Protein AF-A0A292RCL9-F1 (afdb_monomer_lite)

pLDDT: mean 95.88, std 4.19, range [65.44, 98.5]

Secondary structure (DSSP, 8-state):
-EEEESS-TTSTT--BTTTEEEEEEETTEEEETTSTTSS---HHHHS-TT---TTTTTTHHHHHHH-TTHHHHHHHH--

Sequence (79 aa):
MVSVDLNGFKNPPNRFGYDVFTFQLVDENLKTMGDRNTMYTDMDKYCSLNSKDKYNGIACAQKARSESDYFKWVVKNMR

Foldseek 3Di:
DDKDFQVDPVDDDCDQLQRIFDWDQDPNDTGGALDPPHPHVPCCAQDHPPHPDPNHNHRNSVVVVVDVCSNVVCVVRVD

Structure (mmCIF, N/CA/C/O backbone):
data_AF-A0A292RCL9-F1
#
_entry.id   AF-A0A292RCL9-F1
#
loop_
_atom_site.group_PDB
_atom_site.id
_atom_site.type_symbol
_atom_site.label_atom_id
_atom_site.label_alt_id
_atom_site.label_comp_id
_atom_site.label_asym_id
_atom_site.label_entity_id
_atom_site.label_seq_id
_atom_site.pdbx_PDB_ins_code
_atom_site.Cartn_x
_atom_site.Cartn_y
_atom_site.Cartn_z
_atom_site.occupancy
_atom_site.B_iso_or_equiv
_atom_site.auth_seq_id
_atom_site.auth_comp_id
_atom_site.auth_asym_id
_atom_site.auth_atom_id
_atom_site.pdbx_PDB_model_num
ATOM 1 N N . MET A 1 1 ? -9.820 -7.752 -6.011 1.00 91.31 1 MET A N 1
ATOM 2 C CA . MET A 1 1 ? -8.772 -6.756 -5.697 1.00 91.31 1 MET A CA 1
ATOM 3 C C . MET A 1 1 ? -8.413 -6.040 -6.977 1.00 91.31 1 MET A C 1
ATOM 5 O O . MET A 1 1 ? -8.470 -6.664 -8.028 1.00 91.31 1 MET A O 1
ATOM 9 N N . VAL A 1 2 ? -8.073 -4.763 -6.881 1.00 96.31 2 VAL A N 1
ATOM 10 C CA . VAL A 1 2 ? -7.592 -3.953 -8.001 1.00 96.31 2 VAL A CA 1
ATOM 11 C C . VAL A 1 2 ? -6.281 -3.325 -7.562 1.00 96.31 2 VAL A C 1
ATOM 13 O O . VAL A 1 2 ? -6.240 -2.714 -6.498 1.00 96.31 2 VAL A O 1
ATOM 16 N N . SER A 1 3 ? -5.224 -3.480 -8.352 1.00 97.06 3 SER A N 1
ATOM 17 C CA . SER A 1 3 ? -3.950 -2.804 -8.115 1.00 97.06 3 SER A CA 1
ATOM 18 C C . SER A 1 3 ? -3.715 -1.804 -9.233 1.00 97.06 3 SER A C 1
ATOM 20 O O . SER A 1 3 ? -3.897 -2.128 -10.406 1.00 97.06 3 SER A O 1
ATOM 22 N N . VAL A 1 4 ? -3.361 -0.583 -8.852 1.00 97.69 4 VAL A N 1
ATOM 23 C CA . VAL A 1 4 ? -3.126 0.535 -9.762 1.00 97.69 4 VAL A CA 1
ATOM 24 C C . VAL A 1 4 ? -1.669 0.927 -9.652 1.00 97.69 4 VAL A C 1
ATOM 26 O O . VAL A 1 4 ? -1.166 1.132 -8.549 1.00 97.69 4 VAL A O 1
ATOM 29 N N . ASP A 1 5 ? -1.023 1.024 -10.802 1.00 97.88 5 ASP A N 1
ATOM 30 C CA . ASP A 1 5 ? 0.338 1.509 -10.940 1.00 97.88 5 ASP A CA 1
ATOM 31 C C . ASP A 1 5 ? 0.308 2.970 -11.412 1.00 97.88 5 ASP A C 1
ATOM 33 O O . ASP A 1 5 ? -0.346 3.283 -12.411 1.00 97.88 5 ASP A O 1
ATOM 37 N N . LEU A 1 6 ? 0.969 3.865 -10.677 1.00 96.12 6 LEU A N 1
ATOM 38 C CA . LEU A 1 6 ? 0.940 5.306 -10.932 1.00 96.12 6 LEU A CA 1
ATOM 39 C C . LEU A 1 6 ? 1.742 5.735 -12.164 1.00 96.12 6 LEU A C 1
ATOM 41 O O . LEU A 1 6 ? 1.403 6.751 -12.772 1.00 96.12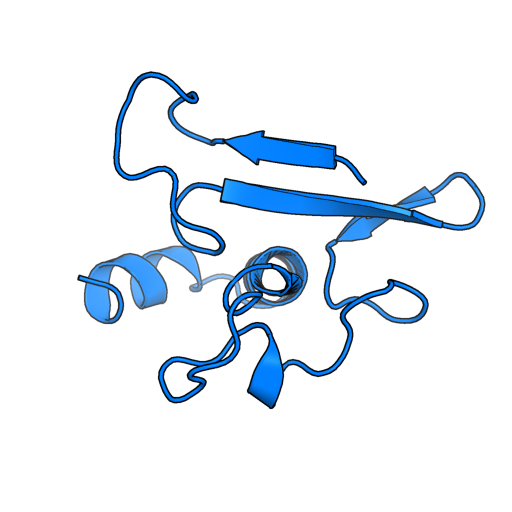 6 LEU A O 1
ATOM 45 N N . ASN A 1 7 ? 2.802 5.009 -12.524 1.00 94.88 7 ASN A N 1
ATOM 46 C CA . ASN A 1 7 ? 3.620 5.309 -13.703 1.00 94.88 7 ASN A CA 1
ATOM 47 C C . ASN A 1 7 ? 3.437 4.263 -14.820 1.00 94.88 7 ASN A C 1
ATOM 49 O O . ASN A 1 7 ? 3.905 4.480 -15.939 1.00 94.88 7 ASN A O 1
ATOM 53 N N . GLY A 1 8 ? 2.674 3.200 -14.552 1.00 95.00 8 GLY A N 1
ATOM 54 C CA . GLY A 1 8 ? 2.237 2.184 -15.499 1.00 95.00 8 GLY A CA 1
ATOM 55 C C . GLY A 1 8 ? 3.201 1.002 -15.565 1.00 95.00 8 GLY A C 1
ATOM 56 O O . GLY A 1 8 ? 4.401 1.187 -15.673 1.00 95.00 8 GLY A O 1
ATOM 57 N N . PHE A 1 9 ? 2.663 -0.220 -15.649 1.00 92.50 9 PHE A N 1
ATOM 58 C CA . PHE A 1 9 ? 3.395 -1.479 -15.404 1.00 92.50 9 PHE A CA 1
ATOM 59 C C . PHE A 1 9 ? 4.691 -1.727 -16.210 1.00 92.50 9 PHE A C 1
ATOM 61 O O . PHE A 1 9 ? 5.489 -2.604 -15.869 1.00 92.50 9 PHE A O 1
ATOM 68 N N . LYS A 1 10 ? 4.878 -1.036 -17.342 1.00 96.69 10 LYS A N 1
ATOM 69 C CA . LYS A 1 10 ? 6.099 -1.133 -18.164 1.00 96.69 10 LYS A CA 1
ATOM 70 C C . LYS A 1 10 ? 7.223 -0.224 -17.663 1.00 96.69 10 LYS A C 1
ATOM 72 O O . LYS A 1 10 ? 8.360 -0.392 -18.095 1.00 96.69 10 LYS A O 1
ATOM 77 N N . ASN A 1 11 ? 6.905 0.723 -16.790 1.00 96.38 11 ASN A N 1
ATOM 78 C CA . ASN A 1 11 ? 7.816 1.708 -16.246 1.00 96.38 11 ASN A CA 1
ATOM 79 C C . ASN A 1 11 ? 8.168 1.287 -14.812 1.00 96.38 11 ASN A C 1
ATOM 81 O O . ASN A 1 11 ? 7.337 1.431 -13.927 1.00 96.38 11 ASN A O 1
ATOM 85 N N . PRO A 1 12 ? 9.371 0.744 -14.556 1.00 93.00 12 PRO A N 1
ATOM 86 C CA . PRO A 1 12 ? 9.769 0.361 -13.200 1.00 93.00 12 PRO A CA 1
ATOM 87 C C . PRO A 1 12 ? 9.681 1.556 -12.222 1.00 93.00 12 PRO A C 1
ATOM 89 O O . PRO A 1 12 ? 9.811 2.706 -12.658 1.00 93.00 12 PRO A O 1
ATOM 92 N N . PRO A 1 13 ? 9.552 1.316 -10.899 1.00 93.81 13 PRO A N 1
ATOM 93 C CA . PRO A 1 13 ? 9.902 0.066 -10.212 1.00 93.81 13 PRO A CA 1
ATOM 94 C C . PRO A 1 13 ? 8.808 -1.000 -9.985 1.00 93.81 13 PRO A C 1
ATOM 96 O O . PRO A 1 13 ? 9.191 -2.114 -9.623 1.00 93.81 13 PRO A O 1
ATOM 99 N N . ASN A 1 14 ? 7.514 -0.734 -10.191 1.00 95.50 14 ASN A N 1
ATOM 100 C CA . ASN A 1 14 ? 6.408 -1.685 -9.959 1.00 95.50 14 ASN A CA 1
ATOM 101 C C . ASN A 1 14 ? 6.398 -2.290 -8.527 1.00 95.50 14 ASN A C 1
ATOM 103 O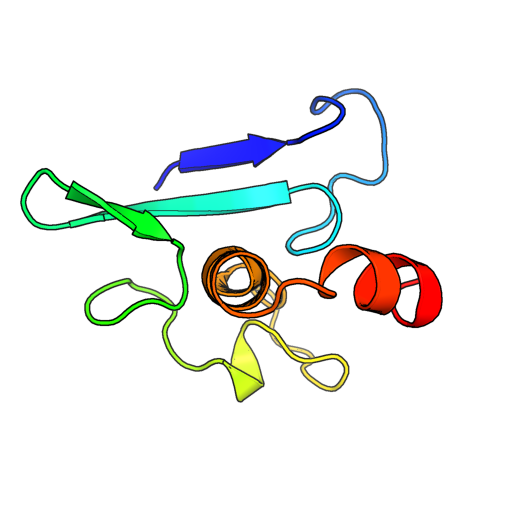 O . ASN A 1 14 ? 6.270 -3.503 -8.331 1.00 95.50 14 ASN A O 1
ATOM 107 N N . ARG A 1 15 ? 6.590 -1.457 -7.502 1.00 95.12 15 ARG A N 1
ATOM 108 C CA . ARG A 1 15 ? 6.698 -1.808 -6.078 1.00 95.12 15 ARG A CA 1
ATOM 109 C C . ARG A 1 15 ? 5.428 -1.439 -5.306 1.00 95.12 15 ARG A C 1
ATOM 111 O O . ARG A 1 15 ? 5.010 -0.280 -5.255 1.00 95.12 15 ARG A O 1
ATOM 118 N N . PHE A 1 16 ? 4.866 -2.414 -4.589 1.00 96.62 16 PHE A N 1
ATOM 119 C CA . PHE A 1 16 ? 3.741 -2.166 -3.686 1.00 96.62 16 PHE A CA 1
ATOM 120 C C . PHE A 1 16 ? 4.079 -1.113 -2.622 1.00 96.62 16 PHE A C 1
ATOM 122 O O . PHE A 1 16 ? 5.110 -1.189 -1.956 1.00 96.62 16 PHE A O 1
ATOM 129 N N . GLY A 1 17 ? 3.194 -0.129 -2.468 1.00 96.00 17 GLY A N 1
ATOM 130 C CA . GLY A 1 17 ? 3.369 1.002 -1.561 1.00 96.00 17 GLY A CA 1
ATOM 131 C C . G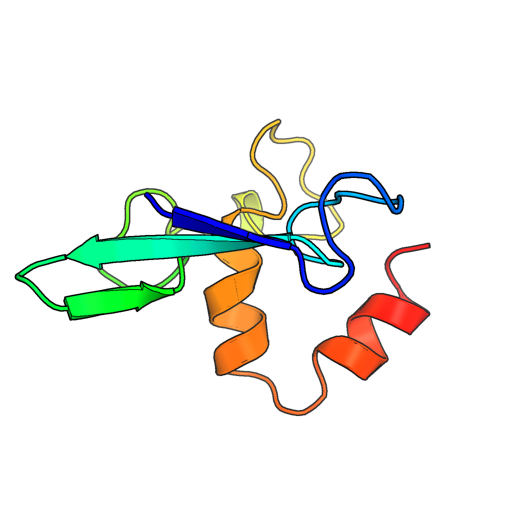LY A 1 17 ? 4.319 2.090 -2.067 1.00 96.00 17 GLY A C 1
ATOM 132 O O . GLY A 1 17 ? 4.417 3.131 -1.424 1.00 96.00 17 GLY A O 1
ATOM 133 N N . TYR A 1 18 ? 4.987 1.913 -3.205 1.00 96.12 18 TYR A N 1
ATOM 134 C CA . TYR A 1 18 ? 5.814 2.961 -3.804 1.00 96.12 18 TYR A CA 1
ATOM 135 C C . TYR A 1 18 ? 5.071 3.627 -4.967 1.00 96.12 18 TYR A C 1
ATOM 137 O O . TYR A 1 18 ? 4.689 4.792 -4.885 1.00 96.12 18 TYR A O 1
ATOM 145 N N . ASP A 1 19 ? 4.812 2.850 -6.013 1.00 96.75 19 ASP A N 1
ATOM 146 C CA . ASP A 1 19 ? 4.105 3.218 -7.242 1.00 96.75 19 ASP A CA 1
ATOM 147 C C . ASP A 1 19 ? 2.915 2.288 -7.524 1.00 96.75 19 ASP A C 1
ATOM 149 O O . ASP A 1 19 ? 2.014 2.685 -8.258 1.00 96.75 19 ASP A O 1
ATOM 153 N N . VAL A 1 20 ? 2.839 1.113 -6.883 1.00 97.69 20 VAL A N 1
ATOM 154 C CA . VAL A 1 20 ? 1.687 0.201 -6.971 1.00 97.69 20 VAL A CA 1
ATOM 155 C C . VAL A 1 20 ? 0.839 0.256 -5.699 1.00 97.69 20 VAL A C 1
ATOM 157 O O . VAL A 1 20 ? 1.314 -0.026 -4.596 1.00 97.69 20 VAL A O 1
ATOM 160 N N . PHE A 1 21 ? -0.457 0.532 -5.841 1.00 98.31 21 PHE A N 1
ATOM 161 C CA . PHE A 1 21 ? -1.407 0.628 -4.729 1.00 98.31 21 PHE A CA 1
ATOM 162 C C . PHE A 1 21 ? -2.602 -0.295 -4.934 1.00 98.31 21 PHE A C 1
ATOM 164 O O . PHE A 1 21 ? -3.164 -0.367 -6.024 1.00 98.31 21 PHE A O 1
ATOM 171 N N . THR A 1 22 ? -2.996 -1.008 -3.877 1.00 98.50 22 THR A N 1
ATOM 172 C CA . THR A 1 22 ? -4.041 -2.035 -3.948 1.00 98.50 22 THR A CA 1
ATOM 173 C C . THR A 1 22 ? -5.318 -1.596 -3.244 1.00 98.50 22 THR A C 1
ATOM 175 O O . THR A 1 22 ? -5.300 -1.013 -2.161 1.00 98.50 22 THR A O 1
ATOM 178 N 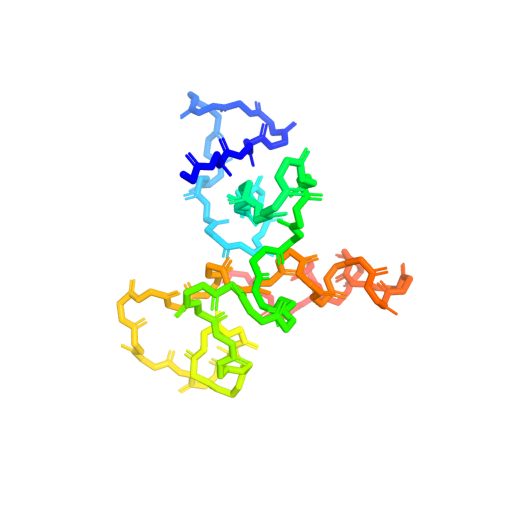N . PHE A 1 23 ? -6.441 -1.936 -3.860 1.00 98.50 23 PHE A N 1
ATOM 179 C CA . PHE A 1 23 ? -7.793 -1.652 -3.417 1.00 98.50 23 PHE A CA 1
ATOM 180 C C . PHE A 1 23 ? -8.633 -2.931 -3.444 1.00 98.50 23 PHE A C 1
ATOM 182 O O . PHE A 1 23 ? -8.358 -3.894 -4.174 1.00 98.50 23 PHE A O 1
ATOM 189 N N . GLN A 1 24 ? -9.695 -2.946 -2.652 1.00 98.31 24 GLN A N 1
ATOM 190 C CA . GLN A 1 24 ? -10.646 -4.042 -2.586 1.00 98.31 24 GLN A CA 1
ATOM 191 C C . GLN A 1 24 ? -12.067 -3.495 -2.612 1.00 98.31 24 GLN A C 1
ATOM 193 O O . GLN A 1 24 ? -12.394 -2.570 -1.877 1.00 98.31 24 GLN A O 1
ATOM 198 N N . LEU A 1 25 ? -12.912 -4.099 -3.446 1.00 97.19 25 LEU A N 1
ATOM 199 C CA . LEU A 1 25 ? -14.350 -3.890 -3.378 1.00 97.19 25 LEU A CA 1
ATOM 200 C C . LEU A 1 25 ? -14.884 -4.637 -2.147 1.00 97.19 25 LEU A C 1
ATOM 202 O O . LEU A 1 25 ? -14.727 -5.856 -2.055 1.00 97.19 25 LEU A O 1
ATOM 206 N N . VAL A 1 26 ? -15.452 -3.902 -1.197 1.00 96.69 26 VAL A N 1
ATOM 207 C CA . VAL A 1 26 ? -16.073 -4.413 0.031 1.00 96.69 26 VAL A CA 1
ATOM 208 C C . VAL A 1 26 ? -17.446 -3.767 0.131 1.00 96.69 26 VAL A C 1
ATOM 210 O O . VAL A 1 26 ? -17.523 -2.542 0.178 1.00 96.69 26 VAL A O 1
ATOM 213 N N . ASP A 1 27 ? -18.508 -4.574 0.139 1.00 94.19 27 ASP A N 1
ATOM 214 C CA . ASP A 1 27 ? -19.899 -4.097 0.174 1.00 94.19 27 ASP A CA 1
ATOM 215 C C . ASP A 1 27 ? -20.158 -3.011 -0.886 1.00 94.19 27 ASP A C 1
ATOM 217 O O . ASP A 1 27 ? -20.551 -1.893 -0.566 1.00 94.19 27 ASP A O 1
ATOM 221 N N . GLU A 1 28 ? -19.808 -3.307 -2.144 1.00 94.38 28 GLU A N 1
ATOM 222 C CA . GLU A 1 28 ? -19.930 -2.397 -3.302 1.00 94.38 28 GLU A CA 1
ATOM 223 C C . GLU A 1 28 ? -19.079 -1.111 -3.231 1.00 94.38 28 GLU A C 1
ATOM 225 O O . GLU A 1 28 ? -19.072 -0.317 -4.169 1.00 94.38 28 GLU A O 1
ATOM 230 N N . ASN A 1 29 ? -18.279 -0.930 -2.176 1.00 95.19 29 ASN A N 1
ATOM 231 C CA . ASN A 1 29 ? -17.407 0.227 -1.994 1.00 95.19 29 ASN A CA 1
ATOM 232 C C . ASN A 1 29 ? -15.945 -0.124 -2.267 1.00 95.19 29 ASN A C 1
ATOM 234 O O . ASN A 1 29 ? -15.409 -1.101 -1.738 1.00 95.19 29 ASN A O 1
ATOM 238 N N . LEU A 1 30 ? -15.266 0.695 -3.072 1.00 96.19 30 LEU A N 1
ATOM 239 C CA . LEU A 1 30 ? -13.835 0.542 -3.308 1.00 96.19 30 LEU A CA 1
ATOM 240 C C . LEU A 1 30 ? -13.056 1.098 -2.111 1.00 96.19 30 LEU A C 1
ATOM 242 O O . LEU A 1 30 ? -12.988 2.308 -1.907 1.00 96.19 30 LEU A O 1
ATOM 246 N N . LYS A 1 31 ? -12.451 0.209 -1.323 1.00 98.06 31 LYS A N 1
ATOM 247 C CA . LYS A 1 31 ? -11.632 0.560 -0.160 1.00 98.06 31 LYS A CA 1
ATOM 248 C C . LYS A 1 31 ? -10.154 0.383 -0.455 1.00 98.06 31 LYS A C 1
ATOM 250 O O . LYS A 1 31 ? -9.756 -0.522 -1.189 1.00 98.06 31 LYS A O 1
ATOM 255 N N . THR A 1 32 ? -9.325 1.218 0.157 1.00 98.44 32 THR A N 1
ATOM 256 C CA . THR A 1 32 ? -7.877 1.008 0.197 1.00 98.44 32 THR A CA 1
ATOM 257 C C . THR A 1 32 ? -7.563 -0.280 0.944 1.00 98.44 32 THR A C 1
ATOM 259 O O . THR A 1 32 ? -8.078 -0.501 2.039 1.00 98.44 32 THR A O 1
ATOM 262 N N . MET A 1 33 ? -6.702 -1.127 0.384 1.00 98.50 33 MET A N 1
ATOM 263 C CA . MET A 1 33 ? -6.171 -2.259 1.141 1.00 98.50 33 MET A CA 1
ATOM 264 C C . MET A 1 33 ? -5.458 -1.739 2.394 1.00 98.50 33 MET A C 1
ATOM 266 O O . MET A 1 33 ? -4.765 -0.723 2.317 1.00 98.50 33 MET A O 1
ATOM 270 N N . GLY A 1 34 ? -5.653 -2.408 3.529 1.00 97.94 34 GLY A N 1
ATOM 271 C CA . GLY A 1 34 ? -5.249 -1.910 4.847 1.00 97.94 34 GLY A CA 1
ATOM 272 C C . GLY A 1 34 ? -6.391 -1.265 5.633 1.00 97.94 34 GLY A C 1
ATOM 273 O O . GLY A 1 34 ? -6.281 -1.114 6.845 1.00 97.94 34 GLY A O 1
ATOM 274 N N . ASP A 1 35 ? -7.505 -0.915 4.981 1.00 98.06 35 ASP A N 1
ATOM 275 C CA . ASP A 1 35 ? -8.709 -0.441 5.669 1.00 98.06 35 ASP A CA 1
ATOM 276 C C . ASP A 1 35 ? -9.486 -1.600 6.316 1.00 98.06 35 ASP A C 1
ATOM 278 O O . ASP A 1 35 ? -9.361 -2.768 5.927 1.00 98.06 35 ASP A O 1
ATOM 282 N N . ARG A 1 36 ? -10.337 -1.281 7.293 1.00 95.94 36 ARG A N 1
ATOM 283 C CA . ARG A 1 36 ? -11.179 -2.251 7.994 1.00 95.94 36 ARG A CA 1
ATOM 284 C C . ARG A 1 36 ? -12.032 -3.059 7.005 1.00 95.94 36 ARG A C 1
ATOM 286 O O . ARG A 1 36 ? -12.658 -2.506 6.098 1.00 95.94 36 ARG A O 1
ATOM 293 N N . ASN A 1 37 ? -12.107 -4.369 7.249 1.00 95.81 37 ASN A N 1
ATOM 294 C CA . ASN A 1 37 ? -12.810 -5.370 6.433 1.00 95.81 37 ASN A CA 1
ATOM 295 C C . ASN A 1 37 ? -12.183 -5.632 5.047 1.00 95.81 37 ASN A C 1
ATOM 297 O O . ASN A 1 37 ? -12.803 -6.291 4.214 1.00 95.81 37 ASN A O 1
ATOM 301 N N . THR A 1 38 ? -10.960 -5.158 4.791 1.00 97.88 38 THR A N 1
ATOM 302 C CA . THR A 1 38 ? -10.149 -5.640 3.660 1.00 97.88 38 THR A CA 1
ATOM 303 C C . THR A 1 38 ? -9.329 -6.876 4.059 1.00 97.88 38 THR A C 1
ATOM 305 O O . THR A 1 38 ? -9.249 -7.219 5.235 1.00 97.88 38 THR A O 1
ATOM 308 N N . MET A 1 39 ? -8.752 -7.594 3.092 1.00 97.50 39 MET A N 1
ATOM 309 C CA . MET A 1 39 ? -8.043 -8.860 3.349 1.00 97.50 39 MET A CA 1
ATOM 310 C C . MET A 1 39 ? -6.706 -8.703 4.092 1.00 97.50 39 MET A C 1
ATOM 312 O O . MET A 1 39 ? -6.300 -9.617 4.804 1.00 97.50 39 MET A O 1
ATOM 316 N N . TYR A 1 40 ? -6.011 -7.574 3.927 1.00 97.81 40 TYR A N 1
ATOM 317 C CA . TYR A 1 40 ? -4.676 -7.341 4.489 1.00 97.81 40 TYR A CA 1
ATOM 318 C C . TYR A 1 40 ? -4.691 -6.107 5.394 1.00 97.81 40 TYR A C 1
ATOM 320 O O . TYR A 1 40 ? -4.364 -5.011 4.950 1.00 97.81 40 TYR A O 1
ATOM 328 N N . THR A 1 41 ? -5.101 -6.282 6.652 1.00 97.94 41 THR A N 1
ATOM 329 C CA . THR A 1 41 ? -5.334 -5.180 7.612 1.00 97.94 41 THR A CA 1
ATOM 330 C C . THR A 1 41 ? -4.208 -4.953 8.616 1.00 97.94 41 THR A C 1
ATOM 332 O O . THR A 1 41 ? -4.177 -3.918 9.273 1.00 97.94 41 THR A O 1
ATOM 335 N N . ASP A 1 42 ? -3.301 -5.915 8.781 1.00 97.94 42 ASP A N 1
ATOM 336 C CA . ASP A 1 42 ? -2.155 -5.781 9.683 1.00 97.94 42 ASP A CA 1
ATOM 337 C C . ASP A 1 42 ? -1.108 -4.842 9.061 1.00 97.94 42 ASP A C 1
ATOM 339 O O . ASP A 1 42 ? -0.329 -5.243 8.195 1.00 97.94 42 ASP A O 1
ATOM 343 N N . MET A 1 43 ? -1.122 -3.571 9.468 1.00 97.44 43 MET A N 1
ATOM 344 C CA . MET A 1 43 ? -0.245 -2.537 8.910 1.00 97.44 43 MET A CA 1
ATOM 345 C C . MET A 1 43 ? 1.230 -2.751 9.269 1.00 97.44 43 MET A C 1
ATOM 347 O O . MET A 1 43 ? 2.096 -2.445 8.448 1.00 97.44 43 MET A O 1
ATOM 351 N N . ASP A 1 44 ? 1.529 -3.340 10.429 1.00 97.25 44 ASP A N 1
ATOM 352 C CA . ASP A 1 44 ? 2.906 -3.626 10.849 1.00 97.25 44 ASP A CA 1
ATOM 353 C C . ASP A 1 44 ? 3.521 -4.771 10.034 1.00 97.25 44 ASP A C 1
ATOM 355 O O . ASP A 1 44 ? 4.737 -4.820 9.822 1.00 97.25 44 ASP A O 1
ATOM 359 N N . LYS A 1 45 ? 2.676 -5.663 9.509 1.00 97.88 45 LYS A N 1
ATOM 360 C CA . LYS A 1 45 ? 3.074 -6.752 8.615 1.00 97.88 45 LYS A CA 1
ATOM 361 C C . LYS A 1 45 ? 3.042 -6.372 7.135 1.00 97.88 45 LYS A C 1
ATOM 363 O O . LYS A 1 45 ? 3.951 -6.752 6.396 1.00 97.88 45 LYS A O 1
ATOM 368 N N . TYR A 1 46 ? 2.009 -5.658 6.693 1.00 98.25 46 TYR A N 1
ATOM 369 C CA . TYR A 1 46 ? 1.704 -5.439 5.273 1.00 98.25 46 TYR A CA 1
ATOM 370 C C . TYR A 1 46 ? 2.005 -4.020 4.767 1.00 98.25 46 TYR A C 1
ATOM 372 O O . TYR A 1 46 ? 1.848 -3.764 3.572 1.00 98.25 46 TYR A O 1
ATOM 380 N N . CYS A 1 47 ? 2.442 -3.099 5.629 1.00 97.31 47 CYS A N 1
ATOM 381 C CA . CYS A 1 47 ? 2.956 -1.785 5.237 1.00 97.31 47 CYS A CA 1
ATOM 382 C C . CYS A 1 47 ? 4.037 -1.279 6.215 1.00 97.31 47 CYS A C 1
ATOM 384 O O . CYS A 1 47 ? 3.869 -0.271 6.906 1.00 97.31 47 CYS A O 1
ATOM 386 N N . SER A 1 48 ? 5.177 -1.973 6.264 1.00 95.38 48 SER A N 1
ATOM 387 C CA . SER A 1 48 ? 6.266 -1.674 7.205 1.00 95.38 48 SER A CA 1
ATOM 388 C C . SER A 1 48 ? 7.638 -1.765 6.548 1.00 95.38 48 SER A C 1
ATOM 390 O O . SER A 1 48 ? 7.902 -2.680 5.777 1.00 95.38 48 SER A O 1
ATOM 392 N N . LEU A 1 49 ? 8.557 -0.860 6.898 1.00 92.88 49 LEU 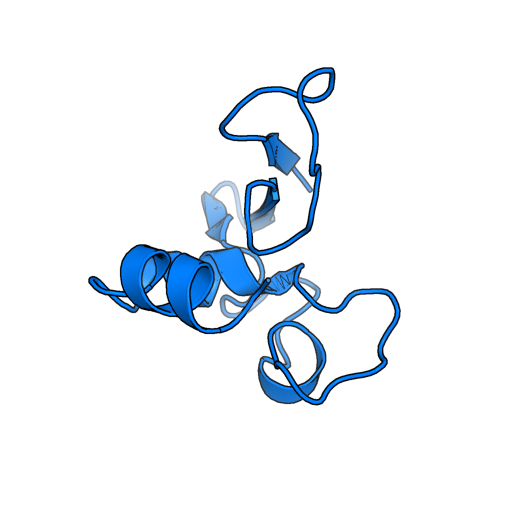A N 1
ATOM 393 C CA . LEU A 1 49 ? 9.947 -0.924 6.415 1.00 92.88 49 LEU A CA 1
ATOM 394 C C . LEU A 1 49 ? 10.709 -2.147 6.950 1.00 92.88 49 LEU A C 1
ATOM 396 O O . LEU A 1 49 ? 11.699 -2.558 6.355 1.00 92.88 49 LEU A O 1
ATOM 400 N N . ASN A 1 50 ? 10.246 -2.730 8.058 1.00 94.25 50 ASN A N 1
ATOM 401 C CA . ASN A 1 50 ? 10.936 -3.818 8.752 1.00 94.25 50 ASN A CA 1
ATOM 402 C C . ASN A 1 50 ? 10.334 -5.200 8.451 1.00 94.25 50 ASN A C 1
ATOM 404 O O . ASN A 1 50 ? 10.900 -6.219 8.852 1.00 94.25 50 ASN A O 1
ATOM 408 N N . SER A 1 51 ? 9.185 -5.254 7.771 1.00 96.12 51 SER A N 1
ATOM 409 C CA . SER A 1 51 ? 8.517 -6.515 7.461 1.00 96.12 51 SER A CA 1
ATOM 410 C C . SER A 1 51 ? 9.203 -7.242 6.305 1.00 96.12 51 SER A C 1
ATOM 412 O O . SER A 1 51 ? 9.500 -6.661 5.261 1.00 96.12 51 SER A O 1
ATOM 414 N N . LYS A 1 52 ? 9.408 -8.550 6.490 1.00 95.94 52 LYS A N 1
ATOM 415 C CA . LYS A 1 52 ? 9.893 -9.482 5.459 1.00 95.94 52 LYS A CA 1
ATOM 416 C C . LYS A 1 52 ? 8.761 -10.297 4.828 1.00 95.94 52 LYS A C 1
ATOM 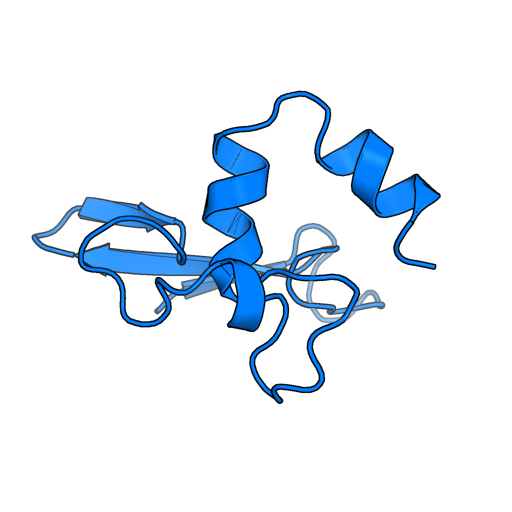418 O O . LYS A 1 52 ? 9.031 -11.254 4.106 1.00 95.94 52 LYS A O 1
ATOM 423 N N . ASP A 1 53 ? 7.504 -9.976 5.137 1.00 97.62 53 ASP A N 1
ATOM 424 C CA . ASP A 1 53 ? 6.368 -10.674 4.543 1.00 97.62 53 ASP A CA 1
ATOM 425 C C . ASP A 1 53 ? 6.336 -10.436 3.028 1.00 97.62 53 ASP A C 1
ATOM 427 O O . ASP A 1 53 ? 6.553 -9.322 2.550 1.00 97.62 53 ASP A O 1
ATOM 431 N N . LYS A 1 54 ? 6.048 -11.487 2.258 1.00 96.31 54 LYS A N 1
ATOM 432 C CA . LYS A 1 54 ? 6.010 -11.421 0.789 1.00 96.31 54 LYS A CA 1
ATOM 433 C C . LYS A 1 54 ? 4.918 -10.492 0.243 1.00 96.31 54 LYS A C 1
ATOM 435 O O . LYS A 1 54 ? 4.971 -10.130 -0.927 1.00 96.31 54 LYS A O 1
ATOM 440 N N . TYR A 1 55 ? 3.932 -10.133 1.065 1.00 97.00 55 TYR A N 1
ATOM 441 C CA . TYR A 1 55 ? 2.869 -9.188 0.731 1.00 97.00 55 TYR A CA 1
ATOM 442 C C . TYR A 1 55 ? 3.117 -7.782 1.300 1.00 97.00 55 TYR A C 1
ATOM 444 O O . TYR A 1 55 ? 2.217 -6.945 1.265 1.00 97.00 55 TYR A O 1
ATOM 452 N N . ASN A 1 56 ? 4.302 -7.495 1.846 1.00 97.56 56 ASN A N 1
ATOM 453 C CA . ASN A 1 56 ? 4.614 -6.162 2.351 1.00 97.56 56 ASN A CA 1
ATOM 454 C C . ASN A 1 56 ? 4.471 -5.096 1.246 1.00 97.56 56 ASN A C 1
ATOM 456 O O . ASN A 1 56 ? 4.876 -5.300 0.103 1.00 97.56 56 ASN A O 1
ATOM 460 N N . GLY A 1 57 ? 3.853 -3.969 1.597 1.00 97.44 57 GLY A N 1
ATOM 461 C CA . GLY A 1 57 ? 3.460 -2.900 0.684 1.00 97.44 57 GLY A CA 1
ATOM 462 C C . GLY A 1 57 ? 1.993 -2.965 0.249 1.00 97.44 57 GLY A C 1
ATOM 463 O O . GLY A 1 57 ? 1.419 -1.928 -0.089 1.00 97.44 57 GLY A O 1
ATOM 464 N N . ILE A 1 58 ? 1.345 -4.140 0.276 1.00 98.25 58 ILE A N 1
ATOM 465 C CA . ILE A 1 58 ? -0.014 -4.298 -0.272 1.00 98.25 58 ILE A CA 1
ATOM 466 C C . ILE A 1 58 ? -1.048 -3.435 0.464 1.00 98.25 58 ILE A C 1
ATOM 468 O O . ILE A 1 58 ? -1.981 -2.947 -0.167 1.00 98.25 58 ILE A O 1
ATOM 472 N N . ALA A 1 59 ? -0.856 -3.200 1.767 1.00 98.31 59 ALA A N 1
ATOM 473 C CA . ALA A 1 59 ? -1.743 -2.395 2.609 1.00 98.31 59 ALA A CA 1
ATOM 474 C C . ALA A 1 59 ? -1.380 -0.896 2.628 1.00 98.31 59 ALA A C 1
ATOM 476 O O . ALA A 1 59 ? -2.052 -0.085 3.266 1.00 98.31 59 ALA A O 1
ATOM 477 N N . CYS A 1 60 ? -0.320 -0.483 1.927 1.00 98.19 60 CYS A N 1
ATOM 478 C CA . CYS A 1 60 ? 0.146 0.899 1.991 1.00 98.19 60 CYS A CA 1
ATOM 479 C C . CYS A 1 60 ? -0.773 1.914 1.303 1.00 98.19 60 CYS A C 1
ATOM 481 O O . CYS A 1 60 ? -0.621 3.112 1.531 1.00 98.19 60 CYS A O 1
ATOM 483 N N . ALA A 1 61 ? -1.777 1.467 0.543 1.00 98.44 61 ALA A N 1
ATOM 484 C CA . ALA A 1 61 ? -2.828 2.348 0.039 1.00 98.44 61 ALA A CA 1
ATOM 485 C C . ALA A 1 61 ? -3.592 3.040 1.183 1.00 98.44 61 ALA A C 1
ATOM 487 O O . ALA A 1 61 ? -3.887 4.230 1.091 1.00 98.44 61 ALA A O 1
ATOM 488 N N . GLN A 1 62 ? -3.857 2.337 2.292 1.00 98.44 62 GLN A N 1
ATOM 489 C CA . GLN A 1 62 ? -4.504 2.935 3.463 1.00 98.44 62 GLN A CA 1
ATOM 490 C C . GLN A 1 62 ? -3.607 3.979 4.140 1.00 98.44 62 GLN A C 1
ATOM 492 O O . GLN A 1 62 ? -4.100 5.030 4.556 1.00 98.44 62 GLN A O 1
ATOM 497 N N . LYS A 1 63 ? -2.295 3.720 4.220 1.00 97.88 63 LYS A N 1
ATOM 498 C CA . LYS A 1 63 ? -1.325 4.677 4.767 1.00 97.88 63 LYS A CA 1
ATOM 499 C C . LYS A 1 63 ? -1.236 5.929 3.894 1.00 97.88 63 LYS A C 1
ATOM 501 O O . LYS A 1 63 ? -1.379 7.031 4.407 1.00 97.88 63 LYS A O 1
ATOM 506 N N . ALA A 1 64 ? -1.130 5.756 2.576 1.00 98.00 64 ALA A N 1
ATOM 507 C CA . ALA A 1 64 ? -1.126 6.851 1.608 1.00 98.00 64 ALA A CA 1
ATOM 508 C C . ALA A 1 64 ? -2.400 7.707 1.659 1.00 98.00 64 ALA A C 1
ATOM 510 O O . ALA A 1 64 ? -2.329 8.925 1.541 1.00 98.00 64 ALA A O 1
ATOM 511 N N . ARG A 1 65 ? -3.566 7.084 1.873 1.00 97.50 65 ARG A N 1
ATOM 512 C CA . ARG A 1 65 ? -4.838 7.801 2.048 1.00 97.50 65 ARG A CA 1
ATOM 513 C C . ARG A 1 65 ? -4.899 8.599 3.354 1.00 97.50 65 ARG A C 1
ATOM 515 O O . ARG A 1 65 ? -5.558 9.633 3.393 1.00 97.50 65 ARG A O 1
ATOM 522 N N . SER A 1 66 ? -4.271 8.099 4.418 1.00 97.38 66 SER A N 1
ATOM 523 C CA . SER A 1 66 ? -4.392 8.662 5.772 1.00 97.38 66 SER A CA 1
ATOM 524 C C . SER A 1 66 ? -3.299 9.683 6.108 1.00 97.38 66 SER A C 1
ATOM 526 O O . SER A 1 66 ? -3.503 10.523 6.980 1.00 97.38 66 SER A O 1
ATOM 528 N N . GLU A 1 67 ? -2.152 9.631 5.426 1.00 97.19 67 GLU A N 1
ATOM 529 C CA . GLU A 1 67 ? -0.987 10.483 5.682 1.00 97.19 67 GLU A CA 1
ATOM 530 C C . GLU A 1 67 ? -0.699 11.403 4.487 1.00 97.19 67 GLU A C 1
ATOM 532 O O . GLU A 1 67 ? -0.234 10.962 3.437 1.00 97.19 67 GLU A O 1
ATOM 537 N N . SER A 1 68 ? -0.909 12.711 4.653 1.00 96.38 68 SER A N 1
ATOM 538 C CA . SER A 1 68 ? -0.698 13.708 3.588 1.00 96.38 68 SER A CA 1
ATOM 539 C C . SER A 1 68 ? 0.745 13.770 3.071 1.00 96.38 68 SER A C 1
ATOM 541 O O . SER A 1 68 ? 0.975 14.066 1.899 1.00 96.38 68 SER A O 1
ATOM 543 N N . ASP A 1 69 ? 1.722 13.468 3.926 1.00 97.38 69 ASP A N 1
ATOM 544 C CA . ASP A 1 69 ? 3.148 13.481 3.588 1.00 97.38 69 ASP A CA 1
ATOM 545 C C . ASP A 1 69 ? 3.689 12.106 3.154 1.00 97.38 69 ASP A C 1
ATOM 547 O O . ASP A 1 69 ? 4.903 11.945 2.986 1.00 97.38 69 ASP A O 1
ATOM 551 N N . TYR A 1 70 ? 2.814 11.121 2.915 1.00 97.06 70 TYR A N 1
ATOM 552 C CA . TYR A 1 70 ? 3.194 9.750 2.565 1.00 97.06 70 TYR A CA 1
ATOM 553 C C . TYR A 1 70 ? 4.228 9.679 1.437 1.00 97.06 70 TYR A C 1
ATOM 555 O O . TYR A 1 70 ? 5.284 9.070 1.592 1.00 97.06 70 TYR A O 1
ATOM 563 N N . PHE A 1 71 ? 3.975 10.350 0.312 1.00 95.12 71 PHE A N 1
ATOM 564 C CA . PHE A 1 71 ? 4.866 10.281 -0.848 1.00 95.12 71 PHE A CA 1
ATOM 565 C C . PHE A 1 71 ? 6.229 10.937 -0.588 1.00 95.12 71 PHE A C 1
ATOM 567 O O . PHE A 1 71 ? 7.252 10.429 -1.048 1.00 95.12 71 PHE A O 1
ATOM 574 N N . LYS A 1 72 ? 6.282 12.007 0.220 1.00 96.44 72 LYS A N 1
ATOM 575 C CA . LYS A 1 72 ? 7.560 12.593 0.664 1.00 96.44 72 LYS A CA 1
ATOM 576 C C . LYS A 1 72 ? 8.337 11.598 1.527 1.00 96.44 72 LYS A C 1
ATOM 578 O O . LYS A 1 72 ? 9.552 11.466 1.382 1.00 96.44 72 LYS A O 1
ATOM 583 N N . TRP A 1 73 ? 7.639 10.888 2.414 1.00 95.31 73 TRP A N 1
ATOM 584 C CA . TRP A 1 73 ? 8.233 9.857 3.257 1.00 95.31 73 TRP A CA 1
ATOM 585 C C . TRP A 1 73 ? 8.726 8.656 2.437 1.00 95.31 73 TRP A C 1
ATOM 587 O O . TRP A 1 73 ? 9.853 8.210 2.655 1.00 95.31 73 TRP A O 1
ATOM 597 N N . VAL A 1 74 ? 7.951 8.176 1.460 1.00 93.88 74 VAL A N 1
ATOM 598 C CA . VAL A 1 74 ? 8.326 7.057 0.580 1.00 93.88 74 VAL A CA 1
ATOM 599 C C . VAL A 1 74 ? 9.606 7.366 -0.188 1.00 93.88 74 VAL A C 1
ATOM 601 O O . VAL A 1 74 ? 10.567 6.611 -0.081 1.00 93.88 74 VAL A O 1
ATOM 604 N N . VAL A 1 75 ? 9.681 8.506 -0.883 1.00 91.50 75 VAL A N 1
ATOM 605 C CA . VAL A 1 75 ? 10.871 8.879 -1.675 1.00 91.50 75 VAL A CA 1
ATOM 606 C C . VAL A 1 75 ? 12.130 9.002 -0.802 1.00 91.50 75 VAL A C 1
ATOM 608 O O . VAL A 1 75 ? 13.243 8.748 -1.264 1.00 91.50 75 VAL A O 1
ATOM 611 N N . LYS A 1 76 ? 11.967 9.365 0.476 1.00 93.00 76 LYS A N 1
ATOM 612 C CA . LYS A 1 76 ? 13.073 9.484 1.433 1.00 93.00 76 LYS A CA 1
ATOM 613 C C . LYS A 1 76 ? 13.534 8.137 2.004 1.00 93.00 76 LYS A C 1
ATOM 615 O O . LYS A 1 76 ? 14.730 7.978 2.234 1.00 93.00 76 LYS A O 1
ATOM 620 N N . ASN A 1 77 ? 12.615 7.207 2.272 1.00 89.94 77 ASN A N 1
ATOM 621 C CA . ASN A 1 77 ? 12.895 6.004 3.072 1.00 89.94 77 ASN A CA 1
ATOM 622 C C . ASN A 1 77 ? 12.877 4.692 2.273 1.00 89.94 77 ASN A C 1
ATOM 624 O O . ASN A 1 77 ? 13.498 3.721 2.691 1.00 89.94 77 ASN A O 1
ATOM 628 N N . MET A 1 78 ? 12.181 4.649 1.139 1.00 82.94 78 MET A N 1
ATOM 629 C CA . MET A 1 78 ? 12.094 3.487 0.257 1.00 82.94 78 MET A CA 1
ATOM 630 C C . MET A 1 78 ? 12.936 3.756 -0.993 1.00 82.94 78 MET A C 1
ATOM 632 O O . MET A 1 78 ? 12.403 4.093 -2.047 1.00 82.94 78 MET A O 1
ATOM 636 N N . ARG A 1 79 ? 14.262 3.661 -0.859 1.00 65.44 79 ARG A N 1
ATOM 637 C CA . ARG A 1 79 ? 15.178 3.601 -2.009 1.00 65.44 79 ARG A CA 1
ATOM 638 C C . ARG A 1 79 ? 15.330 2.152 -2.441 1.00 65.44 79 ARG A C 1
ATOM 640 O O . ARG A 1 79 ? 15.612 1.312 -1.565 1.00 65.44 79 ARG A O 1
#

Radius of gyration: 11.96 Å; chains: 1; bounding box: 35×25×29 Å